Protein AF-A0AAI8XPY6-F1 (afdb_monomer_lite)

Radius of gyration: 30.15 Å; chains: 1; bounding box: 60×40×76 Å

Structure (mmCIF, N/CA/C/O backbone):
data_AF-A0AAI8XPY6-F1
#
_entry.id   AF-A0AAI8XPY6-F1
#
loop_
_atom_site.group_PDB
_atom_site.id
_atom_site.type_symbol
_atom_site.label_atom_id
_atom_site.label_alt_id
_atom_site.label_comp_id
_atom_site.label_asym_id
_atom_site.label_entity_id
_atom_site.label_seq_id
_atom_site.pdbx_PDB_ins_code
_atom_site.Cartn_x
_atom_site.Cartn_y
_atom_site.Cartn_z
_atom_site.occupancy
_atom_site.B_iso_or_equiv
_atom_site.auth_seq_id
_atom_site.auth_comp_id
_atom_site.auth_asym_id
_atom_site.auth_atom_id
_atom_site.pdbx_PDB_model_num
ATOM 1 N N . MET A 1 1 ? -41.671 20.028 -5.105 1.00 40.84 1 MET A N 1
ATOM 2 C CA . MET A 1 1 ? -41.607 19.931 -6.580 1.00 40.84 1 MET A CA 1
ATOM 3 C C . MET A 1 1 ? -40.136 19.886 -6.962 1.00 40.84 1 MET A C 1
ATOM 5 O O . MET A 1 1 ? -39.464 20.898 -6.840 1.00 40.84 1 MET A O 1
ATOM 9 N N . ALA A 1 2 ? -39.609 18.689 -7.236 1.00 43.81 2 ALA A N 1
ATOM 10 C CA . ALA A 1 2 ? -38.175 18.444 -7.392 1.00 43.81 2 ALA A CA 1
ATOM 11 C C . ALA A 1 2 ? -37.706 18.749 -8.822 1.00 43.81 2 ALA A C 1
ATOM 13 O O . ALA A 1 2 ? -38.354 18.363 -9.793 1.00 43.81 2 ALA A O 1
ATOM 14 N N . SER A 1 3 ? -36.585 19.466 -8.892 1.00 44.97 3 SER A N 1
ATOM 15 C CA . SER A 1 3 ? -35.886 19.918 -10.092 1.00 44.97 3 SER A CA 1
ATOM 16 C C . SER A 1 3 ? -35.550 18.752 -11.024 1.00 44.97 3 SER A C 1
ATOM 18 O O . SER A 1 3 ? -34.858 17.807 -10.643 1.00 44.97 3 SER A O 1
ATOM 20 N N . LYS A 1 4 ? -36.068 18.822 -12.250 1.00 48.03 4 LYS A N 1
ATOM 21 C CA . LYS A 1 4 ? -35.769 17.908 -13.350 1.00 48.03 4 LYS A CA 1
ATOM 22 C C . LYS A 1 4 ? -34.383 18.286 -13.870 1.00 48.03 4 LYS A C 1
ATOM 24 O O . LYS A 1 4 ? -34.235 19.290 -14.554 1.00 48.03 4 LYS A O 1
ATOM 29 N N . ALA A 1 5 ? -33.368 17.528 -13.465 1.00 56.31 5 ALA A N 1
ATOM 30 C CA . ALA A 1 5 ? -32.000 17.711 -13.926 1.00 56.31 5 ALA A CA 1
ATOM 31 C C . ALA A 1 5 ? -31.927 17.432 -15.436 1.00 56.31 5 ALA A C 1
ATOM 33 O O . ALA A 1 5 ? -31.929 16.275 -15.864 1.00 56.31 5 ALA A O 1
ATOM 34 N N . ASP A 1 6 ? -31.876 18.496 -16.236 1.00 60.38 6 ASP A N 1
ATOM 35 C CA . ASP A 1 6 ? -31.477 18.455 -17.640 1.00 60.38 6 ASP A CA 1
ATOM 36 C C . ASP A 1 6 ? -30.018 17.995 -17.718 1.00 60.38 6 ASP A C 1
ATOM 38 O O . ASP A 1 6 ? -29.072 18.781 -17.704 1.00 60.38 6 ASP A O 1
ATOM 42 N N . THR A 1 7 ? -29.827 16.678 -17.750 1.00 64.06 7 THR A N 1
ATOM 43 C CA . THR A 1 7 ? -28.529 16.087 -18.067 1.00 64.06 7 THR A CA 1
ATOM 44 C C . THR A 1 7 ? -28.322 16.271 -19.573 1.00 64.06 7 THR A C 1
ATOM 46 O O . THR A 1 7 ? -29.139 15.767 -20.350 1.00 64.06 7 THR A O 1
ATOM 49 N N . PRO A 1 8 ? -27.292 17.011 -20.026 1.00 61.06 8 PRO A N 1
ATOM 50 C CA . PRO A 1 8 ? -27.128 17.328 -21.438 1.00 61.06 8 PRO A CA 1
ATOM 51 C C . PRO A 1 8 ? -26.934 16.035 -22.237 1.00 61.06 8 PRO A C 1
ATOM 53 O O . PRO A 1 8 ? -25.992 15.282 -21.994 1.00 61.06 8 PRO A O 1
ATOM 56 N N . GLN A 1 9 ? -27.817 15.794 -23.209 1.00 61.59 9 GLN A N 1
ATOM 57 C CA . GLN A 1 9 ? -27.857 14.597 -24.070 1.00 61.59 9 GLN A CA 1
ATOM 58 C C . GLN A 1 9 ? -26.513 14.298 -24.772 1.00 61.59 9 GLN A C 1
ATOM 60 O O . GLN A 1 9 ? -26.247 13.163 -25.158 1.00 61.59 9 GLN A O 1
ATOM 65 N N . GLY A 1 10 ? -25.635 15.301 -24.901 1.00 61.53 10 GLY A N 1
ATOM 66 C CA . GLY A 1 10 ? -24.271 15.136 -25.408 1.00 61.53 10 GLY A CA 1
ATOM 67 C C . GLY A 1 10 ? -23.336 14.378 -24.459 1.00 61.53 10 GLY A C 1
ATOM 68 O O . GLY A 1 10 ? -22.514 13.595 -24.923 1.00 61.53 10 GLY A O 1
ATOM 69 N N . LEU A 1 11 ? -23.474 14.542 -23.138 1.00 62.09 11 LEU A N 1
ATOM 70 C CA . LEU A 1 11 ? -22.626 13.834 -22.174 1.00 62.09 11 LEU A CA 1
ATOM 71 C C . LEU A 1 11 ? -23.001 12.350 -22.122 1.00 62.09 11 LEU A C 1
ATOM 73 O O . LEU A 1 11 ? -22.128 11.490 -22.127 1.00 62.09 11 LEU A O 1
ATOM 77 N N . THR A 1 12 ? -24.296 12.035 -22.155 1.00 65.12 12 THR A N 1
ATOM 78 C CA . THR A 1 12 ? -24.778 10.648 -22.145 1.00 65.12 12 THR A CA 1
ATOM 79 C C . THR A 1 12 ? -24.449 9.903 -23.442 1.00 65.12 12 THR A C 1
ATOM 81 O O . THR A 1 12 ? -24.106 8.727 -23.378 1.00 65.12 12 THR A O 1
ATOM 84 N N . ALA A 1 13 ? -24.443 10.573 -24.601 1.00 63.41 13 ALA A N 1
ATOM 85 C CA . ALA A 1 13 ? -24.025 9.978 -25.878 1.00 63.41 13 ALA A CA 1
ATOM 86 C C . ALA A 1 13 ? -22.508 9.708 -25.964 1.00 63.41 13 ALA A C 1
ATOM 88 O O . ALA A 1 13 ? -22.086 8.674 -26.493 1.00 63.41 13 ALA A O 1
ATOM 89 N N . LEU A 1 14 ? -21.677 10.599 -25.409 1.00 61.97 14 LEU A N 1
ATOM 90 C CA . LEU A 1 14 ? -20.235 10.360 -25.281 1.00 61.97 14 LEU A CA 1
ATOM 91 C C . LEU A 1 14 ? -19.949 9.206 -24.317 1.00 61.97 14 LEU A C 1
ATOM 93 O O . LEU A 1 14 ? -19.108 8.354 -24.610 1.00 61.97 14 LEU A O 1
ATOM 97 N N . LEU A 1 15 ? -20.681 9.133 -23.204 1.00 61.78 15 LEU A N 1
ATOM 98 C CA . LEU A 1 15 ? -20.553 8.045 -22.236 1.00 61.78 15 LEU A CA 1
ATOM 99 C C . LEU A 1 15 ? -20.985 6.696 -22.830 1.00 61.78 15 LEU A C 1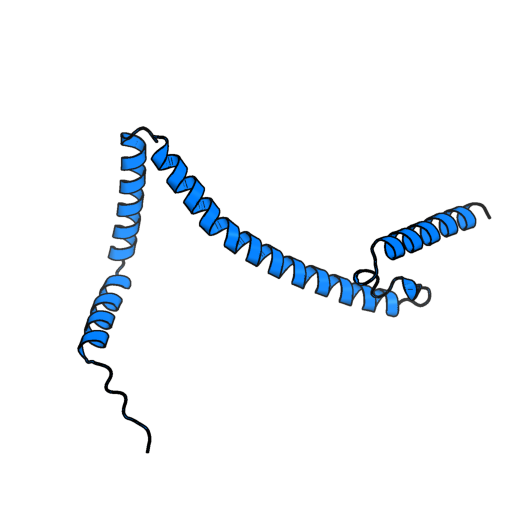
ATOM 101 O O . LEU A 1 15 ? -20.295 5.703 -22.609 1.00 61.78 15 LEU A O 1
ATOM 105 N N . ASP A 1 16 ? -22.048 6.654 -23.639 1.00 61.25 16 ASP A N 1
ATOM 106 C CA . ASP A 1 16 ? -22.526 5.411 -24.265 1.00 61.25 16 ASP A CA 1
ATOM 107 C C . ASP A 1 16 ? -21.638 4.936 -25.432 1.00 61.25 16 ASP A C 1
ATOM 109 O O . ASP A 1 16 ? -21.454 3.738 -25.651 1.00 61.25 16 ASP A O 1
ATOM 113 N N . THR A 1 17 ? -21.002 5.864 -26.154 1.00 60.50 17 THR A N 1
ATOM 114 C CA . THR A 1 17 ? -19.982 5.524 -27.164 1.00 60.50 17 THR A CA 1
ATOM 115 C C . THR A 1 17 ? -18.712 4.991 -26.497 1.00 60.50 17 THR A C 1
ATOM 117 O O . THR A 1 17 ? -18.117 4.015 -26.958 1.00 60.50 17 THR A O 1
ATOM 120 N N . THR A 1 18 ? -18.324 5.588 -25.367 1.00 56.31 18 THR A N 1
ATOM 121 C CA . THR A 1 18 ? -17.154 5.167 -24.585 1.00 56.31 18 THR A CA 1
ATOM 122 C C . THR A 1 18 ? -17.380 3.795 -23.940 1.00 56.31 18 THR A C 1
ATOM 124 O O . THR A 1 18 ? -16.504 2.934 -24.012 1.00 56.31 18 THR A O 1
ATOM 127 N N . SER A 1 19 ? -18.567 3.533 -23.381 1.00 56.50 19 SER A N 1
ATOM 128 C CA . SER A 1 19 ? -18.897 2.249 -22.741 1.00 56.50 19 SER A CA 1
ATOM 129 C C . SER A 1 19 ? -18.892 1.076 -23.732 1.00 56.50 19 SER A C 1
ATOM 131 O O . SER A 1 19 ? -18.406 -0.012 -23.412 1.00 56.50 19 SER A O 1
ATOM 133 N N . ARG A 1 20 ? -19.346 1.303 -24.971 1.00 56.50 20 ARG A N 1
ATOM 134 C CA . ARG A 1 20 ? -19.392 0.282 -26.030 1.00 56.50 20 ARG A CA 1
ATOM 135 C C . ARG A 1 20 ? -18.007 -0.073 -26.586 1.00 56.50 20 ARG A C 1
ATOM 137 O O . ARG A 1 20 ? -17.791 -1.209 -27.004 1.00 56.50 20 ARG A O 1
ATOM 144 N N . VAL A 1 21 ? -17.061 0.868 -26.540 1.00 55.59 21 VAL A N 1
ATOM 145 C CA . VAL A 1 21 ? -15.648 0.640 -26.891 1.00 55.59 21 VAL A CA 1
ATOM 146 C C . VAL A 1 21 ? -14.911 -0.081 -25.761 1.00 55.59 21 VAL A C 1
ATOM 148 O O . VAL A 1 21 ? -14.127 -0.987 -26.025 1.00 55.59 21 VAL A O 1
ATOM 151 N N . VAL A 1 22 ? -15.190 0.232 -24.495 1.00 57.59 22 VAL A N 1
ATOM 152 C CA . VAL A 1 22 ? -14.476 -0.359 -23.347 1.00 57.59 22 VAL A CA 1
ATOM 153 C C . VAL A 1 22 ? -14.801 -1.850 -23.133 1.00 57.59 22 VAL A C 1
ATOM 155 O O . VAL A 1 22 ? -13.937 -2.601 -22.691 1.00 57.59 22 VAL A O 1
ATOM 158 N N . GLY A 1 23 ? -15.995 -2.319 -23.512 1.00 54.56 23 GLY A N 1
ATOM 159 C CA . GLY A 1 23 ? -16.431 -3.713 -23.305 1.00 54.56 23 GLY A CA 1
ATOM 160 C C . GLY A 1 23 ? -16.008 -4.739 -24.370 1.00 54.56 23 GLY A C 1
ATOM 161 O O . GLY A 1 23 ? -16.394 -5.905 -24.283 1.00 54.56 23 GLY A O 1
ATOM 162 N N . SER A 1 24 ? -15.256 -4.343 -25.400 1.00 66.06 24 SER A N 1
ATOM 163 C CA . SER A 1 24 ? -14.899 -5.236 -26.509 1.00 66.06 24 SER A CA 1
ATOM 164 C C . SER A 1 24 ? -13.607 -6.008 -26.224 1.00 66.06 24 SER A C 1
ATOM 166 O O . SER A 1 24 ? -12.619 -5.427 -25.779 1.00 66.06 24 SER A O 1
ATOM 168 N N . ARG A 1 25 ? -13.564 -7.311 -26.555 1.00 72.44 25 ARG A N 1
ATOM 169 C CA . ARG A 1 25 ? -12.344 -8.158 -26.504 1.00 72.44 25 ARG A CA 1
ATOM 170 C C . ARG A 1 25 ? -11.141 -7.494 -27.193 1.00 72.44 25 ARG A C 1
ATOM 172 O O . ARG A 1 25 ? -10.001 -7.720 -26.806 1.00 72.44 25 ARG A O 1
ATOM 179 N N . TRP A 1 26 ? -11.414 -6.639 -28.175 1.00 78.31 26 TRP A N 1
ATOM 180 C CA . TRP A 1 26 ? -10.430 -5.840 -28.895 1.00 78.31 26 TRP A CA 1
ATOM 181 C C . TRP A 1 26 ? -9.716 -4.801 -28.032 1.00 78.31 26 TRP A C 1
ATOM 183 O O . TRP A 1 26 ? -8.539 -4.554 -28.255 1.00 78.31 26 TRP A O 1
ATOM 193 N N . THR A 1 27 ? -10.368 -4.237 -27.021 1.00 82.62 27 THR A N 1
ATOM 194 C CA . THR A 1 27 ? -9.766 -3.218 -26.149 1.00 82.62 27 THR A CA 1
ATOM 195 C C . THR A 1 27 ? -8.699 -3.830 -25.257 1.00 82.62 27 THR A C 1
ATOM 197 O O . THR A 1 27 ? -7.609 -3.282 -25.142 1.00 82.62 27 THR A O 1
ATOM 200 N N . ALA A 1 28 ? -8.951 -5.027 -24.722 1.00 81.88 28 ALA A N 1
ATOM 201 C CA . ALA A 1 28 ? -7.937 -5.789 -23.998 1.00 81.88 28 ALA A CA 1
ATOM 202 C C . ALA A 1 28 ? -6.738 -6.142 -24.896 1.00 81.88 28 ALA A C 1
ATOM 204 O O . ALA A 1 28 ? -5.592 -5.985 -24.482 1.00 81.88 28 ALA A O 1
ATOM 205 N N . VAL A 1 29 ? -6.994 -6.560 -26.143 1.00 88.56 29 VAL A N 1
ATOM 206 C CA . VAL A 1 29 ? -5.936 -6.856 -27.124 1.00 88.56 29 VAL A CA 1
ATOM 207 C C . VAL A 1 29 ? -5.133 -5.602 -27.478 1.00 88.56 29 VAL A C 1
ATOM 209 O O . VAL A 1 29 ? -3.910 -5.668 -27.533 1.00 88.56 29 VAL A O 1
ATOM 212 N N . LEU A 1 30 ? -5.786 -4.455 -27.670 1.00 89.88 30 LEU A N 1
ATOM 213 C CA . LEU A 1 30 ? -5.120 -3.184 -27.962 1.00 89.88 30 LEU A CA 1
ATOM 214 C C . LEU A 1 30 ? -4.273 -2.696 -26.787 1.00 89.88 30 LEU A C 1
ATOM 216 O O . LEU A 1 30 ? -3.146 -2.263 -27.004 1.00 89.88 30 LEU A O 1
ATOM 220 N N . ILE A 1 31 ? -4.774 -2.801 -25.555 1.00 89.75 31 ILE A N 1
ATOM 221 C CA . ILE A 1 31 ? -4.012 -2.451 -24.349 1.00 89.75 31 ILE A CA 1
ATOM 222 C C . ILE A 1 31 ? -2.791 -3.365 -24.210 1.00 89.75 31 ILE A C 1
ATOM 224 O O . ILE A 1 31 ? -1.686 -2.879 -23.981 1.00 89.75 31 ILE A O 1
ATOM 228 N N . ALA A 1 32 ? -2.964 -4.676 -24.404 1.00 91.00 32 ALA A N 1
ATOM 229 C CA . ALA A 1 32 ? -1.857 -5.627 -24.368 1.00 91.00 32 ALA A CA 1
ATOM 230 C C . ALA A 1 32 ? -0.821 -5.333 -25.466 1.00 91.00 32 ALA A C 1
ATOM 232 O O . ALA A 1 32 ? 0.376 -5.299 -25.191 1.00 91.00 32 ALA A O 1
ATOM 233 N N . ALA A 1 33 ? -1.265 -5.054 -26.694 1.00 93.25 33 ALA A N 1
ATOM 234 C CA . ALA A 1 33 ? -0.384 -4.684 -27.796 1.00 93.25 33 ALA A CA 1
ATOM 235 C C . ALA A 1 33 ? 0.360 -3.368 -27.519 1.00 93.25 33 ALA A C 1
ATOM 237 O O . ALA A 1 33 ? 1.566 -3.293 -27.741 1.00 93.25 33 ALA A O 1
ATOM 238 N N . ALA A 1 34 ? -0.321 -2.354 -26.983 1.00 91.50 34 ALA A N 1
ATOM 239 C CA . ALA A 1 34 ? 0.291 -1.086 -26.600 1.00 91.50 34 ALA A CA 1
ATOM 240 C C . ALA A 1 34 ? 1.346 -1.271 -25.499 1.00 91.50 34 ALA A C 1
ATOM 242 O O . ALA A 1 34 ? 2.430 -0.699 -25.597 1.00 91.50 34 ALA A O 1
ATOM 243 N N . ALA A 1 35 ? 1.073 -2.116 -24.499 1.00 89.75 35 ALA A N 1
ATOM 244 C CA . ALA A 1 35 ? 2.044 -2.463 -23.466 1.00 89.75 35 ALA A CA 1
ATOM 245 C C . ALA A 1 35 ? 3.285 -3.145 -24.065 1.00 89.75 35 ALA A C 1
ATOM 247 O O . ALA A 1 35 ? 4.408 -2.749 -23.762 1.00 89.75 35 ALA A O 1
ATOM 248 N N . VAL A 1 36 ? 3.103 -4.117 -24.966 1.00 93.25 36 VAL A N 1
ATOM 249 C CA . VAL A 1 36 ? 4.220 -4.789 -25.655 1.00 93.25 36 VAL A CA 1
ATOM 250 C C . VAL A 1 36 ? 5.036 -3.798 -26.485 1.00 93.25 36 VAL A C 1
ATOM 252 O O . VAL A 1 36 ? 6.260 -3.788 -26.382 1.00 93.25 36 VAL A O 1
ATOM 255 N N . ILE A 1 37 ? 4.382 -2.932 -27.265 1.00 92.06 37 ILE A N 1
ATOM 256 C CA . ILE A 1 37 ? 5.059 -1.897 -28.061 1.00 92.06 37 ILE A CA 1
ATOM 257 C C . ILE A 1 37 ? 5.868 -0.972 -27.152 1.00 92.06 37 ILE A C 1
ATOM 259 O O . ILE A 1 37 ? 7.025 -0.699 -27.448 1.00 92.06 37 ILE A O 1
ATOM 263 N N . PHE A 1 38 ? 5.298 -0.534 -26.031 1.00 87.25 38 PHE A N 1
ATOM 264 C CA . PHE A 1 38 ? 5.987 0.307 -25.057 1.00 87.25 38 PHE A CA 1
ATOM 265 C C . PHE A 1 38 ? 7.267 -0.365 -24.531 1.00 87.25 38 PHE A C 1
ATOM 267 O O . PHE A 1 38 ? 8.336 0.242 -24.565 1.00 87.25 38 PHE A O 1
ATOM 274 N N . PHE A 1 39 ? 7.206 -1.645 -24.151 1.00 86.88 39 PHE A N 1
ATOM 275 C CA . PHE A 1 39 ? 8.393 -2.405 -23.737 1.00 86.88 39 PHE A CA 1
ATOM 276 C C . PHE A 1 39 ? 9.438 -2.554 -24.850 1.00 86.88 39 PHE A C 1
ATOM 278 O O . PHE A 1 39 ? 10.631 -2.406 -24.589 1.00 86.88 39 PHE A O 1
ATOM 285 N N . VAL A 1 40 ? 9.010 -2.817 -26.089 1.00 87.94 40 VAL A N 1
ATOM 286 C CA . VAL A 1 40 ? 9.916 -2.913 -27.245 1.00 87.94 40 VAL A CA 1
ATOM 287 C C . VAL A 1 40 ? 10.587 -1.569 -27.523 1.00 87.94 40 VAL A C 1
ATOM 289 O O . VAL A 1 40 ? 11.787 -1.539 -27.780 1.00 87.94 40 VAL A O 1
ATOM 292 N N . VAL A 1 41 ? 9.855 -0.458 -27.415 1.00 86.56 41 VAL A N 1
ATOM 293 C CA . VAL A 1 41 ? 10.417 0.894 -27.542 1.00 86.56 41 VAL A CA 1
ATOM 294 C C . VAL A 1 41 ? 11.498 1.119 -26.486 1.00 86.56 41 VAL A C 1
ATOM 296 O O . VAL A 1 41 ? 12.593 1.536 -26.849 1.00 86.56 41 VAL A O 1
ATOM 299 N N . GLY A 1 42 ? 11.240 0.770 -25.222 1.00 83.25 42 GLY A N 1
ATOM 300 C CA . GLY A 1 42 ? 12.247 0.846 -24.157 1.00 83.25 42 GLY A CA 1
ATOM 301 C C . GLY A 1 42 ? 13.494 -0.008 -24.428 1.00 83.25 42 GLY A C 1
ATOM 302 O O . GLY A 1 42 ? 14.612 0.423 -24.154 1.00 83.25 42 GLY A O 1
ATOM 303 N N . ALA A 1 43 ? 13.325 -1.195 -25.017 1.00 84.06 43 ALA A N 1
ATOM 304 C CA . ALA A 1 43 ? 14.439 -2.072 -25.373 1.00 84.06 43 ALA A CA 1
ATOM 305 C C . ALA A 1 43 ? 15.266 -1.533 -26.554 1.00 84.06 43 ALA A C 1
ATOM 307 O O . ALA A 1 43 ? 16.493 -1.602 -26.529 1.00 84.06 43 ALA A O 1
ATOM 308 N N . VAL A 1 44 ? 14.613 -0.967 -27.575 1.00 83.88 44 VAL A N 1
ATOM 309 C CA . VAL A 1 44 ? 15.281 -0.386 -28.754 1.00 83.88 44 VAL A CA 1
ATOM 310 C C . VAL A 1 44 ? 16.033 0.898 -28.399 1.00 83.88 44 VAL A C 1
ATOM 312 O O . VAL A 1 44 ? 17.100 1.148 -28.955 1.00 83.88 44 VAL A O 1
ATOM 315 N N . THR A 1 45 ? 15.528 1.693 -27.452 1.00 80.31 45 THR A N 1
ATOM 316 C CA . THR A 1 45 ? 16.228 2.883 -26.937 1.00 80.31 45 THR A CA 1
ATOM 317 C C . THR A 1 45 ? 17.335 2.551 -25.931 1.00 80.31 45 THR A C 1
ATOM 319 O O . THR A 1 45 ? 17.986 3.460 -25.423 1.00 80.31 45 THR A O 1
ATOM 322 N N . GLY A 1 46 ? 17.584 1.265 -25.658 1.00 81.12 46 GLY A N 1
ATOM 323 C CA . GLY A 1 46 ? 18.680 0.808 -24.804 1.00 81.12 46 GLY A CA 1
ATOM 324 C C . GLY A 1 46 ? 18.420 0.944 -23.303 1.00 81.12 46 GLY A C 1
ATOM 325 O O . GLY A 1 46 ? 19.379 0.947 -22.538 1.00 81.12 46 GLY A O 1
ATOM 326 N N . PHE A 1 47 ? 17.153 1.051 -22.876 1.00 77.81 47 PHE A N 1
ATOM 327 C CA . PHE A 1 47 ? 16.772 1.283 -21.476 1.00 77.81 47 PHE A CA 1
ATOM 328 C C . PHE A 1 47 ? 17.521 2.464 -20.845 1.00 77.81 47 PHE A C 1
ATOM 330 O O . PHE A 1 47 ? 18.082 2.344 -19.753 1.00 77.81 47 PHE A O 1
ATOM 337 N N . ASP A 1 48 ? 17.531 3.598 -21.545 1.00 81.50 48 ASP A N 1
ATOM 338 C CA . ASP A 1 48 ? 18.222 4.809 -21.104 1.00 81.50 48 ASP A CA 1
ATOM 339 C C . ASP A 1 48 ? 17.718 5.327 -19.738 1.00 81.50 48 ASP A C 1
ATOM 341 O O . ASP A 1 48 ? 16.646 4.951 -19.248 1.00 81.50 48 ASP A O 1
ATOM 345 N N . HIS A 1 49 ? 18.484 6.221 -19.114 1.00 86.62 49 HIS A N 1
ATOM 346 C CA 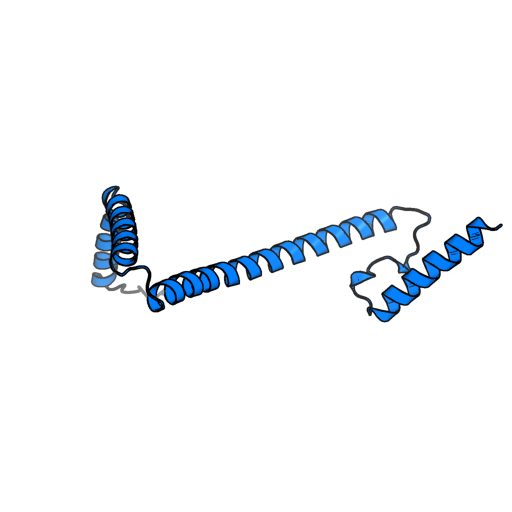. HIS A 1 49 ? 18.254 6.712 -17.753 1.00 86.62 49 HIS A CA 1
ATOM 347 C C . HIS A 1 49 ? 16.810 7.192 -17.501 1.00 86.62 49 HIS A C 1
ATOM 349 O O . HIS A 1 49 ? 16.189 6.809 -16.509 1.00 86.62 49 HIS A O 1
ATOM 355 N N . TRP A 1 50 ? 16.228 7.964 -18.424 1.00 87.38 50 TRP A N 1
ATOM 356 C CA . TRP A 1 50 ? 14.859 8.485 -18.295 1.00 87.38 50 TRP A CA 1
ATOM 357 C C . TRP A 1 50 ? 13.784 7.398 -18.263 1.00 87.38 50 TRP A C 1
ATOM 359 O O . TRP A 1 50 ? 12.783 7.528 -17.555 1.00 87.38 50 TRP A O 1
ATOM 369 N N . TRP A 1 51 ? 13.995 6.314 -19.006 1.00 85.81 51 TRP A N 1
ATOM 370 C CA . TRP A 1 51 ? 13.072 5.186 -19.033 1.00 85.81 51 TRP A CA 1
ATOM 371 C C . TRP A 1 51 ? 13.027 4.471 -17.683 1.00 85.81 51 TRP A C 1
ATOM 373 O O . TRP A 1 51 ? 11.955 4.172 -17.154 1.00 85.81 51 TRP A O 1
ATOM 383 N N . GLN A 1 52 ? 14.201 4.235 -17.100 1.00 86.56 52 GLN A N 1
ATOM 384 C CA . GLN A 1 52 ? 14.323 3.606 -15.789 1.00 86.56 52 GLN A 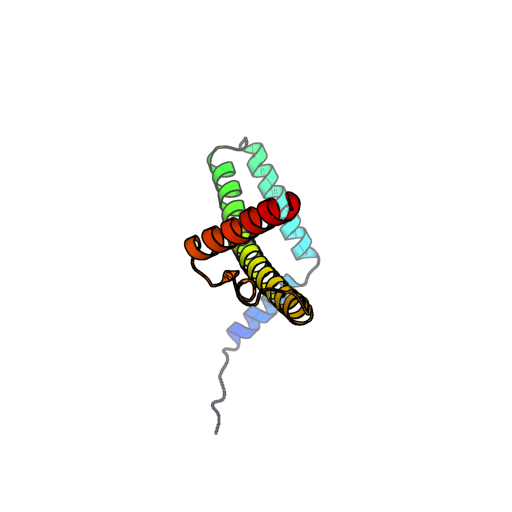CA 1
ATOM 385 C C . GLN A 1 52 ? 13.687 4.479 -14.705 1.00 86.56 52 GLN A C 1
ATOM 387 O O . GLN A 1 52 ? 12.898 3.978 -13.903 1.00 86.56 52 GLN A O 1
ATOM 392 N N . VAL A 1 53 ? 13.963 5.790 -14.723 1.00 91.75 53 VAL A N 1
ATOM 393 C CA . VAL A 1 53 ? 13.356 6.756 -13.794 1.00 91.75 53 VAL A CA 1
ATOM 394 C C . VAL A 1 53 ? 11.833 6.686 -13.868 1.00 91.75 53 VAL A C 1
ATOM 396 O O . VAL A 1 53 ? 11.188 6.611 -12.825 1.00 91.75 53 VAL A O 1
ATOM 399 N N . PHE A 1 54 ? 11.243 6.630 -15.065 1.00 89.62 54 PHE A N 1
ATOM 400 C CA . PHE A 1 54 ? 9.793 6.519 -15.218 1.00 89.62 54 PHE A CA 1
ATOM 401 C C . PHE A 1 54 ? 9.225 5.250 -14.563 1.00 89.62 54 PHE A C 1
ATOM 403 O O . PHE A 1 54 ? 8.294 5.339 -13.762 1.00 89.62 54 PHE A O 1
ATOM 410 N N . ILE A 1 55 ? 9.804 4.078 -14.845 1.00 89.06 55 ILE A N 1
ATOM 411 C CA . ILE A 1 55 ? 9.322 2.798 -14.297 1.00 89.06 55 ILE A CA 1
ATOM 412 C C . ILE A 1 55 ? 9.486 2.733 -12.776 1.00 89.06 55 ILE A C 1
ATOM 414 O O . ILE A 1 55 ? 8.549 2.346 -12.078 1.00 89.06 55 ILE A O 1
ATOM 418 N N . HIS A 1 56 ? 10.638 3.146 -12.242 1.00 90.25 56 HIS A N 1
ATOM 419 C CA . HIS A 1 56 ? 10.866 3.174 -10.796 1.00 90.25 56 HIS A CA 1
ATOM 420 C C . HIS A 1 56 ? 9.910 4.137 -10.085 1.00 90.25 56 HIS A C 1
ATOM 422 O O . HIS A 1 56 ? 9.345 3.793 -9.047 1.00 90.25 56 HIS A O 1
ATOM 428 N N . SER A 1 57 ? 9.672 5.311 -10.672 1.00 94.19 57 SER A N 1
ATOM 429 C CA . SER A 1 57 ? 8.728 6.296 -10.134 1.00 94.19 57 SER A CA 1
ATOM 430 C C . SER A 1 57 ? 7.291 5.777 -10.169 1.00 94.19 57 SER A C 1
ATOM 432 O O . SER A 1 57 ? 6.543 5.951 -9.209 1.00 94.19 57 SER A O 1
ATOM 434 N N . ALA A 1 58 ? 6.903 5.089 -11.246 1.00 92.62 58 ALA A N 1
ATOM 435 C CA . ALA A 1 58 ? 5.589 4.468 -11.365 1.00 92.62 58 ALA A CA 1
ATOM 436 C C . ALA A 1 58 ? 5.396 3.342 -10.334 1.00 92.62 58 ALA A C 1
ATOM 438 O O . ALA A 1 58 ? 4.355 3.272 -9.682 1.00 92.62 58 ALA A O 1
ATOM 439 N N . ALA A 1 59 ? 6.412 2.498 -10.127 1.00 93.06 59 ALA A N 1
ATOM 440 C CA . ALA A 1 59 ? 6.385 1.466 -9.094 1.00 93.06 59 ALA A CA 1
ATOM 441 C C . ALA A 1 59 ? 6.269 2.073 -7.687 1.00 93.06 59 ALA A C 1
ATOM 443 O O . ALA A 1 59 ? 5.489 1.576 -6.872 1.00 93.06 59 ALA A O 1
ATOM 444 N N . ALA A 1 60 ? 6.976 3.174 -7.412 1.00 94.81 60 ALA A N 1
ATOM 445 C CA . ALA A 1 60 ? 6.847 3.907 -6.156 1.00 94.81 60 ALA A CA 1
ATOM 446 C C . ALA A 1 60 ? 5.424 4.462 -5.968 1.00 94.81 60 ALA A C 1
ATOM 448 O O . ALA A 1 60 ? 4.837 4.291 -4.901 1.00 94.81 60 ALA A O 1
ATOM 449 N N . LEU A 1 61 ? 4.827 5.038 -7.019 1.00 95.62 61 LEU A N 1
ATOM 450 C CA . LEU A 1 61 ? 3.463 5.574 -6.982 1.00 95.62 61 LEU A CA 1
ATOM 451 C C . LEU A 1 61 ? 2.412 4.508 -6.637 1.00 95.62 61 LEU A C 1
ATOM 453 O O . LEU A 1 61 ? 1.448 4.823 -5.951 1.00 95.62 61 LEU A O 1
ATOM 457 N N . VAL A 1 62 ? 2.586 3.262 -7.088 1.00 95.12 62 VAL A N 1
ATOM 458 C CA . VAL A 1 62 ? 1.684 2.141 -6.754 1.00 95.12 62 VAL A CA 1
ATOM 459 C C . VAL A 1 62 ? 1.987 1.561 -5.370 1.00 95.12 62 VAL A C 1
ATOM 461 O O . VAL A 1 62 ? 1.074 1.210 -4.620 1.00 95.12 62 VAL A O 1
ATOM 464 N N . THR A 1 63 ? 3.268 1.468 -5.014 1.00 96.75 63 THR A N 1
ATOM 465 C CA . THR A 1 63 ? 3.703 0.849 -3.756 1.00 96.75 63 THR A CA 1
ATOM 466 C C . THR A 1 63 ? 3.335 1.696 -2.542 1.00 96.75 63 THR A C 1
ATOM 468 O O . THR A 1 63 ? 2.978 1.137 -1.513 1.00 96.75 63 THR A O 1
ATOM 471 N N . LEU A 1 64 ? 3.360 3.027 -2.636 1.00 96.00 64 LEU A N 1
ATOM 472 C CA . LEU A 1 64 ? 3.007 3.893 -1.505 1.00 96.00 64 LEU A CA 1
ATOM 473 C C . LEU A 1 64 ? 1.547 3.698 -1.027 1.00 96.00 64 LEU A C 1
ATOM 475 O O . LEU A 1 64 ? 1.352 3.441 0.162 1.00 96.00 64 LEU A O 1
ATOM 479 N N . PRO A 1 65 ? 0.518 3.721 -1.900 1.00 95.38 65 PRO A N 1
ATOM 480 C CA . PRO A 1 65 ? -0.845 3.345 -1.527 1.00 95.38 65 PRO A CA 1
ATOM 481 C C . PRO A 1 65 ? -0.951 1.919 -0.988 1.00 95.38 65 PRO A C 1
ATOM 483 O O . PRO A 1 65 ? -1.649 1.690 -0.005 1.00 95.38 65 PRO A O 1
ATOM 486 N N . MET A 1 66 ? -0.248 0.963 -1.603 1.00 95.62 66 MET A N 1
ATOM 487 C CA . MET A 1 66 ? -0.215 -0.419 -1.119 1.00 95.62 66 MET A CA 1
ATOM 488 C C . MET A 1 66 ? 0.325 -0.494 0.316 1.00 95.62 66 MET A C 1
ATOM 490 O O . MET A 1 66 ? -0.265 -1.171 1.154 1.00 95.62 66 MET A O 1
ATOM 494 N N . LEU A 1 67 ? 1.405 0.232 0.619 1.00 95.75 67 LEU A N 1
ATOM 495 C CA . LEU A 1 67 ? 1.989 0.305 1.956 1.00 95.75 67 LEU A CA 1
ATOM 496 C C . LEU A 1 67 ? 1.006 0.917 2.956 1.00 95.75 67 LEU A C 1
ATOM 498 O O . LEU A 1 67 ? 0.868 0.388 4.052 1.00 95.75 67 LEU A O 1
ATOM 502 N N . PHE A 1 68 ? 0.273 1.961 2.572 1.00 94.94 68 PHE A N 1
ATOM 503 C CA . PHE A 1 68 ? -0.772 2.539 3.418 1.00 94.94 68 PHE A CA 1
ATOM 504 C C . PHE A 1 68 ? -1.907 1.542 3.701 1.00 94.94 68 PHE A C 1
ATOM 506 O O . PHE A 1 68 ? -2.323 1.382 4.847 1.00 94.94 68 PHE A O 1
ATOM 513 N N . VAL A 1 69 ? -2.387 0.825 2.680 1.00 93.81 69 VAL A N 1
ATOM 514 C CA . VAL A 1 69 ? -3.417 -0.217 2.850 1.00 93.81 69 VAL A CA 1
ATOM 515 C C . VAL A 1 69 ? -2.912 -1.335 3.759 1.00 93.81 69 VAL A C 1
ATOM 517 O O . VAL A 1 69 ? -3.651 -1.804 4.630 1.00 93.81 69 VAL A O 1
ATOM 520 N N . LEU A 1 70 ? -1.655 -1.745 3.579 1.00 94.56 70 LEU A N 1
ATOM 521 C CA . LEU A 1 70 ? -1.012 -2.745 4.418 1.00 94.56 70 LEU A CA 1
ATOM 522 C C . LEU A 1 70 ? -0.922 -2.253 5.864 1.00 94.56 70 LEU A C 1
ATOM 524 O O . LEU A 1 70 ? -1.362 -2.961 6.756 1.00 94.56 70 LEU A O 1
ATOM 528 N N . GLN A 1 71 ? -0.442 -1.031 6.094 1.00 95.50 71 GLN A N 1
ATOM 529 C CA . GLN A 1 71 ? -0.360 -0.421 7.423 1.00 95.50 71 GLN A CA 1
ATOM 530 C C . GLN A 1 71 ? -1.733 -0.326 8.093 1.00 95.50 71 GLN A C 1
ATOM 532 O O . GLN A 1 71 ? -1.876 -0.742 9.236 1.00 95.50 71 GLN A O 1
ATOM 537 N N . HIS A 1 72 ? -2.760 0.142 7.380 1.00 91.38 72 HIS A N 1
ATOM 538 C CA . HIS A 1 72 ? -4.124 0.222 7.903 1.00 91.38 72 HIS A CA 1
ATOM 539 C C . HIS A 1 72 ? -4.675 -1.161 8.286 1.00 91.38 72 HIS A C 1
ATOM 541 O O . HIS A 1 72 ? -5.295 -1.333 9.337 1.00 91.38 72 HIS A O 1
ATOM 547 N N . THR A 1 73 ? -4.433 -2.165 7.442 1.00 92.44 73 THR A N 1
ATOM 548 C CA . THR A 1 73 ? -4.886 -3.541 7.685 1.00 92.44 73 THR A CA 1
ATOM 549 C C . THR A 1 73 ? -4.140 -4.170 8.856 1.00 92.44 73 THR A C 1
ATOM 551 O O . THR A 1 73 ? -4.775 -4.747 9.736 1.00 92.44 73 THR A O 1
ATOM 554 N N . THR A 1 74 ? -2.817 -4.013 8.904 1.00 92.00 74 THR A N 1
ATOM 555 C CA . THR A 1 74 ? -1.975 -4.489 10.003 1.00 92.00 74 THR A CA 1
ATOM 556 C C . THR A 1 74 ? -2.373 -3.826 11.314 1.00 92.00 74 THR A C 1
ATOM 558 O O . THR A 1 74 ? -2.617 -4.543 12.272 1.00 92.00 74 THR A O 1
ATOM 561 N N . ASN A 1 75 ? -2.554 -2.501 11.349 1.00 91.06 75 ASN A N 1
ATOM 562 C CA . ASN A 1 75 ? -2.979 -1.779 12.551 1.00 91.06 75 ASN A CA 1
ATOM 563 C C . ASN A 1 75 ? -4.298 -2.334 13.110 1.00 91.06 75 ASN A C 1
ATOM 565 O O . ASN A 1 75 ? -4.390 -2.687 14.281 1.00 91.06 75 ASN A O 1
ATOM 569 N N . ARG A 1 76 ? -5.302 -2.516 12.243 1.00 91.56 76 ARG A N 1
ATOM 570 C CA . ARG A 1 76 ? -6.587 -3.110 12.633 1.00 91.56 76 ARG A CA 1
ATOM 571 C C . ARG A 1 76 ? -6.444 -4.553 13.129 1.00 91.56 76 ARG A C 1
ATOM 573 O O . ARG A 1 76 ? -7.164 -4.955 14.041 1.00 91.56 76 ARG A O 1
ATOM 580 N N . HIS A 1 77 ? -5.577 -5.350 12.506 1.00 93.69 77 HIS A N 1
ATOM 581 C CA . HIS A 1 77 ? -5.333 -6.729 12.930 1.00 93.69 77 HIS A CA 1
ATOM 582 C C . HIS A 1 77 ? -4.620 -6.791 14.283 1.00 93.69 77 HIS A C 1
ATOM 584 O O . HIS A 1 77 ? -5.023 -7.599 15.114 1.00 93.69 77 HIS A O 1
ATOM 590 N N . THR A 1 78 ? -3.635 -5.924 14.527 1.00 93.06 78 THR A N 1
ATOM 591 C CA . THR A 1 78 ? -2.929 -5.821 15.810 1.00 93.06 78 THR A CA 1
ATOM 592 C C . THR A 1 78 ? -3.898 -5.493 16.941 1.00 93.06 78 THR A C 1
ATOM 594 O O . THR A 1 78 ? -3.982 -6.263 17.891 1.00 93.06 78 THR A O 1
ATOM 597 N N . THR A 1 79 ? -4.726 -4.451 16.804 1.00 91.62 79 THR A N 1
ATOM 598 C CA . THR A 1 79 ? -5.733 -4.104 17.827 1.00 91.62 79 THR A CA 1
ATOM 599 C C . THR A 1 79 ? -6.700 -5.259 18.106 1.00 91.62 79 THR A C 1
ATOM 601 O O . THR A 1 79 ? -7.037 -5.539 19.249 1.00 91.62 79 THR A O 1
ATOM 604 N N . ALA A 1 80 ? -7.137 -5.982 17.071 1.00 92.88 80 ALA A N 1
ATOM 605 C CA . ALA A 1 80 ? -8.029 -7.126 17.258 1.00 92.88 80 ALA A CA 1
ATOM 606 C C . ALA A 1 80 ? -7.360 -8.312 17.977 1.00 92.88 80 ALA A C 1
ATOM 608 O O . ALA A 1 80 ? -8.064 -9.134 18.563 1.00 92.88 80 ALA A O 1
ATOM 609 N N . ILE A 1 81 ? -6.034 -8.444 17.884 1.00 93.62 81 ILE A N 1
ATOM 610 C CA . ILE A 1 81 ? -5.263 -9.447 18.626 1.00 93.62 81 ILE A CA 1
ATOM 611 C C . ILE A 1 81 ? -5.146 -9.032 20.093 1.00 93.62 81 ILE A C 1
ATOM 613 O O . ILE A 1 81 ? -5.404 -9.876 20.945 1.00 93.62 81 ILE A O 1
ATOM 617 N N . LEU A 1 82 ? -4.836 -7.761 20.368 1.00 90.69 82 LEU A N 1
ATOM 618 C CA . LEU A 1 82 ? -4.703 -7.225 21.729 1.00 90.69 82 LEU A CA 1
ATOM 619 C C . LEU A 1 82 ? -5.998 -7.397 22.526 1.00 90.69 82 LEU A C 1
ATOM 621 O O . LEU A 1 82 ? -6.000 -8.121 23.510 1.00 90.69 82 LEU A O 1
ATOM 625 N N . ILE A 1 83 ? -7.139 -6.964 21.978 1.00 91.00 83 ILE A N 1
ATOM 626 C CA . ILE A 1 83 ? -8.456 -7.139 22.624 1.00 91.00 83 ILE A CA 1
ATOM 627 C C . ILE A 1 83 ? -8.763 -8.612 22.947 1.00 91.00 83 ILE A C 1
ATOM 629 O O . ILE A 1 83 ? -9.372 -8.937 23.965 1.00 91.00 83 ILE A O 1
ATOM 633 N N . LYS A 1 84 ? -8.387 -9.539 22.057 1.00 91.00 84 LYS A N 1
ATOM 634 C CA . LYS A 1 84 ? -8.592 -10.973 22.307 1.00 91.00 84 LYS A CA 1
ATOM 635 C C . LYS A 1 84 ? -7.666 -11.500 23.397 1.00 91.00 84 LYS A C 1
ATOM 637 O O . LYS A 1 84 ? -8.066 -12.412 24.114 1.00 91.00 84 LYS A O 1
ATOM 642 N N . LEU A 1 85 ? -6.440 -10.989 23.465 1.00 91.19 85 LEU A N 1
ATOM 643 C CA . LEU A 1 85 ? -5.479 -11.346 24.497 1.00 91.19 85 LEU A CA 1
ATOM 644 C C . LEU A 1 85 ? -5.931 -10.802 25.854 1.00 91.19 85 LEU A C 1
ATOM 646 O O . LEU A 1 85 ? -5.948 -11.575 26.806 1.00 91.19 85 LEU A O 1
ATOM 650 N N . ASP A 1 86 ? -6.412 -9.561 25.915 1.00 88.81 86 ASP A N 1
ATOM 651 C CA . ASP A 1 86 ? -6.976 -8.963 27.130 1.00 88.81 86 ASP A CA 1
ATOM 652 C C . ASP A 1 86 ? -8.139 -9.789 27.677 1.00 88.81 86 ASP A C 1
ATOM 654 O O . ASP A 1 86 ? -8.198 -10.073 28.871 1.00 88.81 86 ASP A O 1
ATOM 658 N N . GLU A 1 87 ? -9.040 -10.254 26.807 1.00 88.00 87 GLU A N 1
ATOM 659 C CA . GLU A 1 87 ? -10.154 -11.112 27.224 1.00 88.00 87 GLU A CA 1
ATOM 660 C C . GLU A 1 87 ? -9.666 -12.466 27.780 1.00 88.00 87 GLU A C 1
ATOM 662 O O . GLU A 1 87 ? -10.222 -12.979 28.752 1.00 88.00 87 GLU A O 1
ATOM 667 N N . LEU A 1 88 ? -8.606 -13.048 27.204 1.00 88.44 88 LEU A N 1
ATOM 668 C CA . LEU A 1 88 ? -8.004 -14.292 27.705 1.00 88.44 88 LEU A CA 1
ATOM 669 C C . LEU A 1 88 ? -7.270 -14.096 29.040 1.00 88.44 88 LEU A C 1
ATOM 671 O O . LEU A 1 88 ? -7.380 -14.948 29.927 1.00 88.44 88 LEU A O 1
ATOM 675 N N . ILE A 1 89 ? -6.540 -12.990 29.191 1.00 87.00 89 ILE A N 1
ATOM 676 C CA . ILE A 1 89 ? -5.854 -12.608 30.431 1.00 87.00 89 ILE A CA 1
ATOM 677 C C . I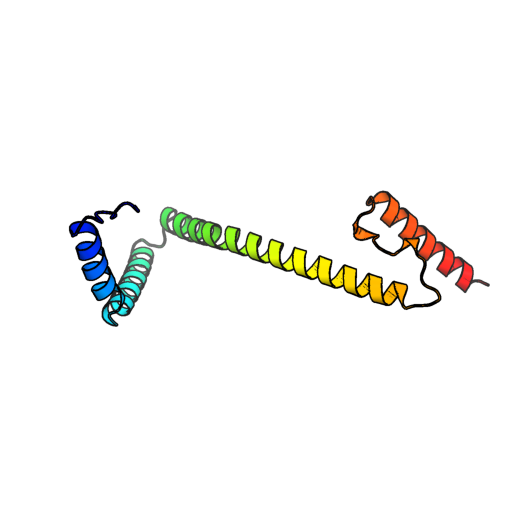LE A 1 89 ? -6.898 -12.388 31.526 1.00 87.00 89 ILE A C 1
ATOM 679 O O . ILE A 1 89 ? -6.811 -13.000 32.586 1.00 87.00 89 ILE A O 1
ATOM 683 N N . ARG A 1 90 ? -7.961 -11.634 31.234 1.00 84.25 90 ARG A N 1
ATOM 684 C CA . ARG A 1 90 ? -9.063 -11.375 32.168 1.00 84.25 90 ARG A CA 1
ATOM 685 C C . ARG A 1 90 ? -9.830 -12.633 32.579 1.00 84.25 90 ARG A C 1
ATOM 687 O O . ARG A 1 90 ? -10.334 -12.708 33.697 1.00 84.25 90 ARG A O 1
ATOM 694 N N . ALA A 1 91 ? -9.935 -13.627 31.696 1.00 85.00 91 ALA A N 1
ATOM 695 C CA . ALA A 1 91 ? -10.539 -14.921 32.015 1.00 85.00 91 ALA A CA 1
ATOM 696 C C . ALA A 1 91 ? -9.637 -15.819 32.891 1.00 85.00 91 ALA A C 1
ATOM 698 O O . ALA A 1 91 ? -10.107 -16.831 33.418 1.00 85.00 91 ALA A O 1
ATOM 699 N N . THR A 1 92 ? -8.358 -15.469 33.056 1.00 84.94 92 THR A N 1
ATOM 700 C CA . THR A 1 92 ? -7.383 -16.217 33.858 1.00 84.94 92 THR A CA 1
ATOM 701 C C . THR A 1 92 ? -7.363 -15.700 35.300 1.00 84.94 92 THR A C 1
ATOM 703 O O . THR A 1 92 ? -7.249 -14.508 35.546 1.00 84.94 92 THR A O 1
ATOM 706 N N . THR A 1 93 ? -7.469 -16.601 36.282 1.00 64.75 93 THR A N 1
ATOM 707 C CA . THR A 1 93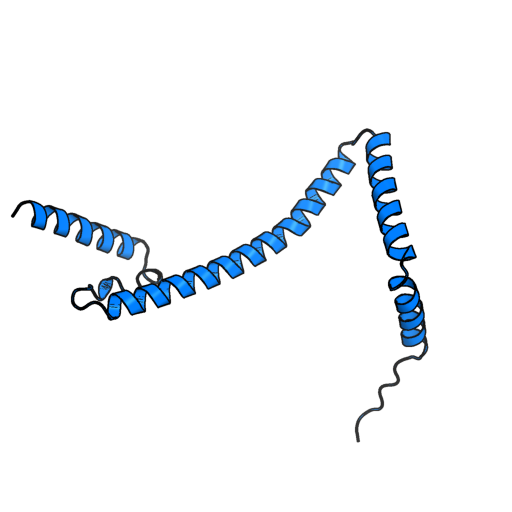 ? -7.665 -16.258 37.710 1.00 64.75 93 THR A CA 1
ATOM 708 C C . THR A 1 93 ? -6.443 -15.637 38.407 1.00 64.75 93 THR A C 1
ATOM 710 O O . THR A 1 93 ? -6.606 -15.058 39.474 1.00 64.75 93 THR A O 1
ATOM 713 N N . ASP A 1 94 ? -5.247 -15.740 37.823 1.00 69.88 94 ASP A N 1
ATOM 714 C CA . ASP A 1 94 ? -3.974 -15.295 38.428 1.00 69.88 94 ASP A CA 1
ATOM 715 C C . ASP A 1 94 ? -3.252 -14.220 37.589 1.00 69.88 94 ASP A C 1
ATOM 717 O O . ASP A 1 94 ? -2.069 -13.947 37.771 1.00 69.88 94 ASP A O 1
ATOM 721 N N . ALA A 1 95 ? -3.944 -13.633 36.611 1.00 70.94 95 ALA A N 1
ATOM 722 C CA . ALA A 1 95 ? -3.369 -12.599 35.761 1.00 70.94 95 ALA A CA 1
ATOM 723 C C . ALA A 1 95 ? -3.308 -11.243 36.485 1.00 70.94 95 ALA A C 1
ATOM 725 O O . ALA A 1 95 ? -4.288 -10.814 37.093 1.00 70.94 95 ALA A O 1
ATOM 726 N N . LYS A 1 96 ? -2.163 -10.555 36.381 1.00 71.81 96 LYS A N 1
ATOM 727 C CA . LYS A 1 96 ? -1.996 -9.186 36.886 1.00 71.81 96 LYS A CA 1
ATOM 728 C C . LYS A 1 96 ? -2.811 -8.213 36.032 1.00 71.81 96 LYS A C 1
ATOM 730 O O . LYS A 1 96 ? -2.669 -8.200 34.811 1.00 71.81 96 LYS A O 1
ATOM 735 N N . GLU A 1 97 ? -3.642 -7.404 36.684 1.00 76.25 97 GLU A N 1
ATOM 736 C CA . GLU A 1 97 ? -4.500 -6.405 36.031 1.00 76.25 97 GLU A CA 1
ATOM 737 C C . GLU A 1 97 ? -3.666 -5.314 35.334 1.00 76.25 97 GLU A C 1
ATOM 739 O O . GLU A 1 97 ? -4.072 -4.828 34.287 1.00 76.25 97 GLU A O 1
ATOM 744 N N . ASP A 1 98 ? -2.449 -5.062 35.829 1.00 73.56 98 ASP A N 1
ATOM 745 C CA . ASP A 1 98 ? -1.474 -4.104 35.279 1.00 73.56 98 ASP A CA 1
ATOM 746 C C . ASP A 1 98 ? -0.928 -4.492 33.886 1.00 73.56 98 ASP A C 1
ATOM 748 O O . ASP A 1 98 ? -0.248 -3.707 33.243 1.00 73.56 98 ASP A O 1
ATOM 752 N N . VAL A 1 99 ? -1.189 -5.716 33.404 1.00 79.25 99 VAL A N 1
ATOM 753 C CA . VAL A 1 99 ? -0.764 -6.174 32.062 1.00 79.25 99 VAL A CA 1
ATOM 754 C C . VAL A 1 99 ? -1.870 -5.969 31.015 1.00 79.25 99 VAL A C 1
ATOM 756 O O . VAL A 1 99 ? -1.623 -6.085 29.815 1.00 79.25 99 VAL A O 1
ATOM 759 N N . ILE A 1 100 ? -3.100 -5.687 31.452 1.00 82.94 100 ILE A N 1
ATOM 760 C CA . ILE A 1 100 ? -4.241 -5.424 30.568 1.00 82.94 100 ILE A CA 1
ATOM 761 C C . ILE A 1 100 ? -4.127 -3.996 30.030 1.00 82.94 100 ILE A C 1
ATOM 763 O O . ILE A 1 100 ? -3.870 -3.082 30.804 1.00 82.94 100 ILE A O 1
ATOM 767 N N . ASP A 1 101 ? -4.380 -3.798 28.732 1.00 82.81 101 ASP A N 1
ATOM 768 C CA . ASP A 1 101 ? -4.323 -2.477 28.069 1.00 82.81 101 ASP A CA 1
ATOM 769 C C . ASP A 1 101 ? -2.920 -1.834 28.046 1.00 82.81 101 ASP A C 1
ATOM 771 O O . ASP A 1 101 ? -2.760 -0.640 27.774 1.00 82.81 101 ASP A O 1
ATOM 775 N N . LEU A 1 102 ? -1.883 -2.641 28.295 1.00 85.19 102 LEU A N 1
ATOM 776 C CA . LEU A 1 102 ? -0.494 -2.199 28.379 1.00 85.19 102 LEU A CA 1
ATOM 777 C C . LEU A 1 102 ? -0.021 -1.491 27.098 1.00 85.19 102 LEU A C 1
ATOM 779 O O . LEU A 1 102 ? 0.842 -0.620 27.167 1.00 85.19 102 LEU A O 1
ATOM 783 N N . GLU A 1 103 ? -0.575 -1.801 25.915 1.00 84.81 103 GLU A N 1
ATOM 784 C CA . GLU A 1 103 ? -0.176 -1.152 24.657 1.00 84.81 103 GLU A CA 1
ATOM 785 C C . GLU A 1 103 ? -0.441 0.360 24.612 1.00 84.81 103 GLU A C 1
ATOM 787 O O . GLU A 1 103 ? 0.115 1.042 23.746 1.00 84.81 103 GLU A O 1
ATOM 792 N N . ASN A 1 104 ? -1.324 0.857 25.484 1.00 86.44 104 ASN A N 1
ATOM 793 C CA . ASN A 1 104 ? -1.734 2.255 25.544 1.00 86.44 104 ASN A CA 1
ATOM 794 C C . ASN A 1 104 ? -0.947 3.062 26.592 1.00 86.44 104 ASN A C 1
ATOM 796 O O . ASN A 1 104 ? -1.100 4.286 26.638 1.00 86.44 104 ASN A O 1
ATOM 800 N N . GLU A 1 105 ? -0.101 2.409 27.394 1.00 88.06 105 GLU A N 1
ATOM 801 C CA . GLU A 1 105 ? 0.774 3.058 28.376 1.00 88.06 105 GLU A CA 1
ATOM 802 C C . GLU A 1 105 ? 2.063 3.618 27.752 1.00 88.06 105 GLU A C 1
ATOM 804 O O . GLU A 1 105 ? 2.409 3.337 26.597 1.00 88.06 105 GLU A O 1
ATOM 809 N N . GLU A 1 106 ? 2.780 4.460 28.506 1.00 88.75 106 GLU A N 1
ATOM 810 C CA . GLU A 1 106 ? 4.065 4.981 28.050 1.00 88.75 106 GLU A CA 1
ATOM 811 C C . GLU A 1 106 ? 5.103 3.856 27.958 1.00 88.75 106 GLU A C 1
ATOM 813 O O . GLU A 1 106 ? 5.110 2.907 28.737 1.00 88.75 106 GLU A O 1
ATOM 818 N N . VAL A 1 107 ? 6.032 3.975 27.004 1.00 86.94 107 VAL A N 1
ATOM 819 C CA . VAL A 1 107 ? 7.083 2.962 26.798 1.00 86.94 107 VAL A CA 1
ATOM 820 C C . VAL A 1 107 ? 7.933 2.762 28.063 1.00 86.94 107 VAL A C 1
ATOM 822 O O . VAL A 1 107 ? 8.381 1.649 28.311 1.00 86.94 107 VAL A O 1
ATOM 825 N N . SER A 1 108 ? 8.121 3.808 28.880 1.00 86.31 108 SER A N 1
ATOM 826 C CA . SER A 1 108 ? 8.807 3.702 30.177 1.00 86.31 108 SER A CA 1
ATOM 827 C C . SER A 1 108 ? 8.087 2.780 31.152 1.00 86.31 108 SER A C 1
ATOM 829 O O . SER A 1 108 ? 8.734 2.003 31.846 1.00 86.31 108 SER A O 1
ATOM 831 N N . ASP A 1 109 ? 6.760 2.848 31.173 1.00 85.19 109 ASP A N 1
ATOM 832 C CA . ASP A 1 109 ? 5.922 2.108 32.113 1.00 85.19 109 ASP A CA 1
ATOM 833 C C . ASP A 1 109 ? 5.865 0.629 31.685 1.00 85.19 109 ASP A C 1
ATOM 835 O O . ASP A 1 109 ? 5.969 -0.279 32.511 1.00 85.19 109 ASP A O 1
ATOM 839 N N . GLN A 1 110 ? 5.850 0.381 30.367 1.00 87.81 110 GLN A N 1
ATOM 840 C CA . GLN A 1 110 ? 6.009 -0.957 29.786 1.00 87.81 110 GLN A CA 1
ATOM 841 C C . GLN A 1 110 ? 7.363 -1.596 30.133 1.00 87.81 110 GLN A C 1
ATOM 843 O O . GLN A 1 110 ? 7.419 -2.792 30.430 1.00 87.81 110 GLN A O 1
ATOM 848 N N . GLU A 1 111 ? 8.454 -0.823 30.079 1.00 86.88 111 GLU A N 1
ATOM 849 C CA . GLU A 1 111 ? 9.796 -1.283 30.463 1.00 86.88 111 GLU A CA 1
ATOM 850 C C . GLU A 1 111 ? 9.881 -1.583 31.970 1.00 86.88 111 GLU A C 1
ATOM 852 O O . GLU A 1 111 ? 10.427 -2.619 32.353 1.00 86.88 111 GLU A O 1
ATOM 857 N N . GLU A 1 112 ? 9.284 -0.746 32.824 1.00 86.12 112 GLU A N 1
ATOM 858 C CA . GLU A 1 112 ? 9.257 -0.951 34.280 1.00 86.12 112 GLU A CA 1
ATOM 859 C C . GLU A 1 112 ? 8.478 -2.219 34.673 1.00 86.12 112 GLU A C 1
ATOM 861 O O . GLU A 1 112 ? 8.986 -3.051 35.431 1.00 86.12 112 GLU A O 1
ATOM 866 N N . LEU A 1 113 ? 7.290 -2.432 34.098 1.00 85.00 113 LEU A N 1
ATOM 867 C CA . LEU A 1 113 ? 6.493 -3.644 34.323 1.00 85.00 113 LEU A CA 1
ATOM 868 C C . LEU A 1 113 ? 7.195 -4.911 33.818 1.00 85.00 113 LEU A C 1
ATOM 870 O O . LEU A 1 113 ? 7.144 -5.961 34.471 1.00 85.00 113 LEU A O 1
ATOM 874 N N . HIS A 1 114 ? 7.862 -4.828 32.664 1.00 84.75 114 HIS A N 1
ATOM 875 C CA . HIS A 1 114 ? 8.678 -5.918 32.136 1.00 84.75 114 HIS A CA 1
ATOM 876 C C . HIS A 1 114 ? 9.804 -6.292 33.113 1.00 84.75 114 HIS A C 1
ATOM 878 O O . HIS A 1 114 ? 9.994 -7.476 33.416 1.00 84.75 114 HIS A O 1
ATOM 884 N N . ASP A 1 115 ? 10.509 -5.298 33.652 1.00 87.94 115 ASP A N 1
ATOM 885 C CA . ASP A 1 115 ? 11.599 -5.514 34.599 1.00 87.94 115 ASP A CA 1
ATOM 886 C C . ASP A 1 115 ? 11.102 -6.080 35.938 1.00 87.94 115 ASP A C 1
ATOM 888 O O . ASP A 1 115 ? 11.737 -6.989 36.482 1.00 87.94 115 ASP A O 1
ATOM 892 N N . GLU A 1 116 ? 9.953 -5.628 36.450 1.00 84.75 116 GLU A N 1
ATOM 893 C CA . GLU A 1 116 ? 9.356 -6.155 37.685 1.00 84.75 116 GLU A CA 1
ATOM 894 C C . GLU A 1 116 ? 8.941 -7.631 37.545 1.00 84.75 116 GLU A C 1
ATOM 896 O O . GLU A 1 116 ? 9.200 -8.451 38.435 1.00 84.75 116 GLU A O 1
ATOM 901 N N . LEU A 1 117 ? 8.334 -8.003 36.411 1.00 82.25 117 LEU A N 1
ATOM 902 C CA . LEU A 1 117 ? 7.943 -9.387 36.122 1.00 82.25 117 LEU A CA 1
ATOM 903 C C . LEU A 1 117 ? 9.151 -10.323 36.020 1.00 82.25 117 LEU A C 1
ATOM 905 O O . LEU A 1 117 ? 9.122 -11.427 36.571 1.00 82.25 117 LEU A O 1
ATOM 909 N N . HIS A 1 118 ? 10.215 -9.883 35.349 1.00 80.62 118 HIS A N 1
ATOM 910 C CA . HIS A 1 118 ? 11.433 -10.674 35.202 1.00 80.62 118 HIS A CA 1
ATOM 911 C C . HIS A 1 118 ? 12.183 -10.841 36.533 1.00 80.62 118 HIS A C 1
ATOM 913 O O . HIS A 1 118 ? 12.527 -11.966 36.897 1.00 80.62 118 HIS A O 1
ATOM 919 N N . HIS A 1 119 ? 12.351 -9.772 37.319 1.00 80.06 119 HIS A N 1
ATOM 920 C CA . HIS A 1 119 ? 13.028 -9.855 38.619 1.00 80.06 119 HIS A CA 1
ATOM 921 C C . HIS A 1 119 ? 12.235 -10.662 39.660 1.00 80.06 119 HIS A C 1
ATOM 923 O O . HIS A 1 119 ? 12.827 -11.3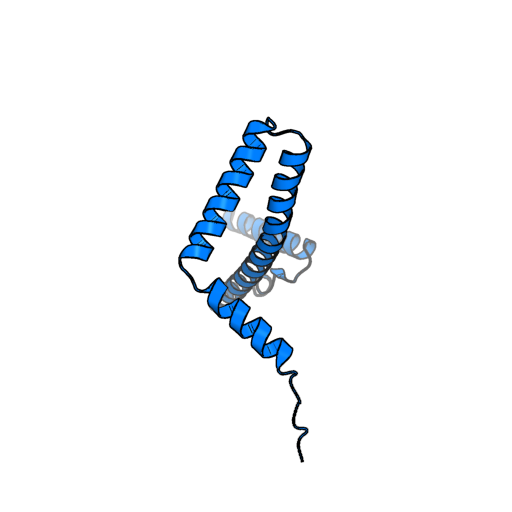95 40.456 1.00 80.06 119 HIS A O 1
ATOM 929 N N . GLY A 1 120 ? 10.901 -10.570 39.661 1.00 70.62 120 GLY A N 1
ATOM 930 C CA . GLY A 1 120 ? 10.054 -11.374 40.546 1.00 70.62 120 GLY A CA 1
ATOM 931 C C . GLY A 1 120 ? 10.099 -12.874 40.227 1.00 70.62 120 GLY A C 1
ATOM 932 O O . GLY A 1 120 ? 10.062 -13.698 41.143 1.00 70.62 120 GLY A O 1
ATOM 933 N N . SER A 1 121 ? 10.227 -13.236 38.945 1.00 68.50 121 SER A N 1
ATOM 934 C CA . SER A 1 121 ? 10.373 -14.630 38.505 1.00 68.50 121 SER A CA 1
ATOM 935 C C . SER A 1 121 ? 11.717 -15.233 38.923 1.00 68.50 121 SER A C 1
ATOM 937 O O . SER A 1 121 ? 11.758 -16.389 39.348 1.00 68.50 121 SER A O 1
ATOM 939 N N . ASP A 1 122 ? 12.804 -14.464 38.844 1.00 74.06 122 ASP A N 1
ATOM 940 C CA . ASP A 1 122 ? 14.134 -14.924 39.260 1.00 74.06 122 ASP A CA 1
ATOM 941 C C . ASP A 1 122 ? 14.195 -15.136 40.783 1.00 74.06 122 ASP A C 1
ATOM 943 O O . ASP A 1 122 ? 14.647 -16.183 41.250 1.00 74.06 122 ASP A O 1
ATOM 947 N N . ALA A 1 123 ? 13.616 -14.218 41.565 1.00 66.25 123 ALA A N 1
ATOM 948 C CA . ALA A 1 123 ? 13.531 -14.342 43.021 1.00 66.25 123 ALA A CA 1
ATOM 949 C C . ALA A 1 123 ? 12.646 -15.517 43.490 1.00 66.25 123 ALA A C 1
ATOM 951 O O . ALA A 1 123 ? 12.911 -16.111 44.535 1.00 66.25 123 ALA A O 1
ATOM 952 N N . ALA A 1 124 ? 11.605 -15.876 42.727 1.00 62.16 124 ALA A N 1
ATOM 953 C CA . ALA A 1 124 ? 10.749 -17.030 43.011 1.00 62.16 124 ALA A CA 1
ATOM 954 C C . ALA A 1 124 ? 11.392 -18.377 42.622 1.00 62.16 124 ALA A C 1
ATOM 956 O O . ALA A 1 124 ? 11.001 -19.412 43.158 1.00 62.16 124 ALA A O 1
ATOM 957 N N . SER A 1 125 ? 12.372 -18.380 41.709 1.00 60.31 125 SER A N 1
ATOM 958 C CA . SER A 1 125 ? 13.094 -19.588 41.289 1.00 60.31 125 SER A CA 1
ATOM 959 C C . SER A 1 125 ? 14.258 -19.968 42.219 1.00 60.31 125 SER A C 1
ATOM 961 O O . SER A 1 125 ? 14.767 -21.085 42.109 1.00 60.31 125 SER A O 1
ATOM 963 N N . GLU A 1 126 ? 14.692 -19.070 43.109 1.00 60.34 126 GLU A N 1
ATOM 964 C CA . GLU A 1 126 ? 15.767 -19.309 44.090 1.00 60.34 126 GLU A CA 1
ATOM 965 C C . GLU A 1 126 ? 15.262 -19.709 45.498 1.00 60.34 126 GLU A C 1
ATOM 967 O O . GLU A 1 126 ? 16.081 -19.949 46.390 1.00 60.34 126 GLU A O 1
ATOM 972 N N . GLY A 1 127 ? 13.939 -19.789 45.705 1.00 49.44 127 GLY A N 1
ATOM 973 C CA . GLY A 1 127 ? 13.281 -20.107 46.987 1.00 49.44 127 GLY A CA 1
ATOM 974 C C . GLY A 1 127 ? 12.868 -21.563 47.183 1.00 49.44 127 GLY A C 1
ATOM 975 O O . GLY A 1 127 ? 12.519 -22.237 46.190 1.00 49.44 127 GLY A O 1
#

pLDDT: mean 80.18, std 13.9, range [40.84, 96.75]

InterPro domains:
  IPR007251 Low affinity iron permease, Fet4 [PF04120] (16-124)

Organism: Mycolicibacterium mageritense (NCBI:txid53462)

Sequence (127 aa):
MASKADTPQGLTALLDTTSRVVGSRWTAVLIAAAAVIFFVVGAVTGFDHWWQVFIHSAAALVTLPMLFVLQHTTNRHTTAILIKLDELIRATTDAKEDVIDLENEEVSDQEELHDELHHGSDAASEG

Foldseek 3Di:
DDDDPPPPPVVVVVVVVVVVVCPDPVVVVVVVVVVVVVVVVCVVVVVDPVNVVVVVVVVVVVVVVVVVVVVVVVVVVVVVVLVVVLVVLVVDPPHDPLVRPVVVDDPVSVVVVVVVVVVVVVVVVVD

Secondary structure (DSSP, 8-state):
--------HHHHHHHHHHHHHHTSHHHHHHHHHHHHHHHHHHHHTTS-HHHHHHHHHHHHHHHHHHHHHHHHHHHHHHHHHHHHHHHHHHTSTT--GGGTTGGGS-HHHHHHHHHHHHHHHHHHH--